Protein AF-A0A3P7J9D9-F1 (afdb_monomer_lite)

Secondary structure (DSSP, 8-state):
-HHHHHHHHHHHHHHHHHHH---S-EEEEEE-TTT--EEEEEEPTTGGG-TTTT---

Organism: Strongylus vulgaris (NCBI:txid40348)

Sequence (57 aa):
MRIHAILLFLFGIVAGAFGLFRSSMRGIATVDENTGDIVWIPMPGDIARNPIANKRL

Foldseek 3Di:
DVVVVVVVVVVVVVVVVVVVPDPQWDWDWDADPPPRDIDTGIDHPVCVVDVPVPPDD

pLDDT: mean 73.42, std 14.44, range [50.81, 94.31]

Structure (mmCIF, N/CA/C/O backbone):
data_AF-A0A3P7J9D9-F1
#
_entry.id   AF-A0A3P7J9D9-F1
#
loop_
_atom_site.group_PDB
_atom_site.id
_atom_site.type_symbol
_atom_site.label_atom_id
_atom_site.label_alt_id
_atom_site.label_comp_id
_atom_site.label_asym_id
_atom_site.label_entity_id
_atom_site.label_seq_id
_atom_site.pdbx_PDB_ins_code
_atom_site.Cartn_x
_atom_site.Cartn_y
_atom_site.Cartn_z
_atom_site.occupancy
_atom_site.B_iso_or_equiv
_atom_site.auth_seq_id
_atom_site.auth_comp_id
_atom_site.auth_asym_id
_atom_site.auth_atom_id
_atom_site.pdbx_PDB_model_num
ATOM 1 N N . MET A 1 1 ? 28.359 26.718 -7.574 1.00 67.00 1 MET A N 1
ATOM 2 C CA . MET A 1 1 ? 27.891 25.854 -8.686 1.00 67.00 1 MET A CA 1
ATOM 3 C C . MET A 1 1 ? 28.101 24.358 -8.428 1.00 67.00 1 MET A C 1
ATOM 5 O O . MET A 1 1 ? 27.131 23.621 -8.500 1.00 67.00 1 MET A O 1
ATOM 9 N N . ARG A 1 2 ? 29.303 23.890 -8.050 1.00 81.81 2 ARG A N 1
ATOM 10 C CA . ARG A 1 2 ? 29.576 22.450 -7.813 1.00 81.81 2 ARG A CA 1
ATOM 11 C C . ARG A 1 2 ? 28.752 21.802 -6.686 1.00 81.81 2 ARG A C 1
ATOM 13 O O . ARG A 1 2 ? 28.181 20.741 -6.885 1.00 81.81 2 ARG A O 1
ATOM 20 N N . ILE A 1 3 ? 28.631 22.467 -5.536 1.00 88.56 3 ILE A N 1
ATOM 21 C CA . ILE A 1 3 ? 27.877 21.949 -4.374 1.00 88.56 3 ILE A CA 1
ATOM 22 C C . ILE A 1 3 ? 26.377 21.794 -4.674 1.00 88.56 3 ILE A C 1
ATOM 24 O O . ILE A 1 3 ? 25.747 20.848 -4.216 1.00 88.56 3 ILE A O 1
ATOM 28 N N . HIS A 1 4 ? 25.812 22.687 -5.490 1.00 81.69 4 HIS A N 1
ATOM 29 C CA . HIS A 1 4 ? 24.387 22.648 -5.835 1.00 81.69 4 HIS A CA 1
ATOM 30 C C . HIS A 1 4 ? 24.067 21.443 -6.731 1.00 81.69 4 HIS A C 1
ATOM 32 O O . HIS A 1 4 ? 23.057 20.781 -6.531 1.00 81.69 4 HIS A O 1
ATOM 38 N N . ALA A 1 5 ? 24.964 21.108 -7.665 1.00 85.69 5 ALA A N 1
ATOM 39 C CA . ALA A 1 5 ? 24.826 19.919 -8.504 1.00 85.69 5 ALA A CA 1
ATOM 40 C C . ALA A 1 5 ? 24.877 18.618 -7.681 1.00 85.69 5 ALA A C 1
ATOM 42 O O . ALA A 1 5 ? 24.095 17.704 -7.925 1.00 85.69 5 ALA A O 1
ATOM 43 N N . ILE A 1 6 ? 25.751 18.559 -6.670 1.00 92.12 6 ILE A N 1
ATOM 44 C CA . ILE A 1 6 ? 25.860 17.404 -5.764 1.00 92.12 6 ILE A CA 1
ATOM 45 C C . ILE A 1 6 ? 24.581 17.243 -4.932 1.00 92.12 6 ILE A C 1
ATOM 47 O O . ILE A 1 6 ? 24.066 16.134 -4.809 1.00 92.12 6 ILE A O 1
ATOM 51 N N . LEU A 1 7 ? 24.034 18.344 -4.409 1.00 91.25 7 LEU A N 1
ATOM 52 C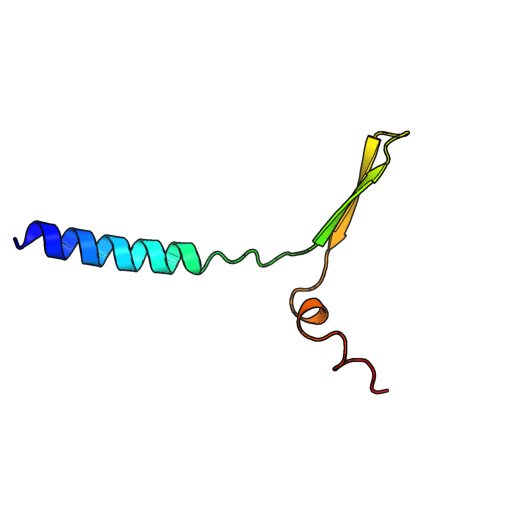 CA . LEU A 1 7 ? 22.779 18.335 -3.651 1.00 91.25 7 LEU A CA 1
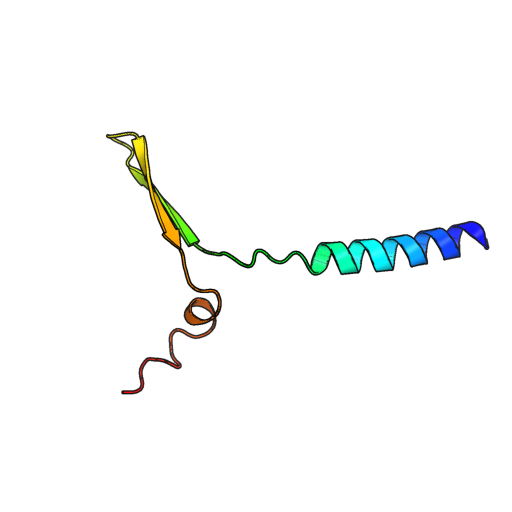ATOM 53 C C . LEU A 1 7 ? 21.593 17.846 -4.490 1.00 91.25 7 LEU A C 1
ATOM 55 O O . LEU A 1 7 ? 20.812 17.028 -4.013 1.00 91.25 7 LEU A O 1
ATOM 59 N N . LEU A 1 8 ? 21.475 18.296 -5.742 1.00 88.75 8 LEU A N 1
ATOM 60 C CA . LEU A 1 8 ? 20.402 17.859 -6.641 1.00 88.75 8 LEU A CA 1
ATOM 61 C C . LEU A 1 8 ? 20.519 16.376 -7.008 1.00 88.75 8 LEU A C 1
ATOM 63 O O . LEU A 1 8 ? 19.513 15.671 -7.055 1.00 88.75 8 LEU A O 1
ATOM 67 N N . PHE A 1 9 ? 21.741 15.888 -7.222 1.00 87.94 9 PHE A N 1
ATOM 68 C CA . PHE A 1 9 ? 21.989 14.473 -7.487 1.00 87.94 9 PHE A CA 1
ATOM 69 C C . PHE A 1 9 ? 21.614 13.597 -6.285 1.00 87.94 9 PHE A C 1
ATOM 71 O O . PHE A 1 9 ? 20.895 12.608 -6.435 1.00 87.94 9 PHE A O 1
ATOM 78 N N . LEU A 1 10 ? 22.032 13.997 -5.079 1.00 88.75 10 LEU A N 1
ATOM 79 C CA . LEU A 1 10 ? 21.688 13.293 -3.846 1.00 88.75 10 LEU A CA 1
ATOM 80 C C . LEU A 1 10 ? 20.171 13.299 -3.608 1.00 88.75 10 LEU A C 1
ATOM 82 O O . LEU A 1 10 ? 19.588 12.263 -3.299 1.00 88.75 10 LEU A O 1
ATOM 86 N N . PHE A 1 11 ? 19.520 14.446 -3.817 1.00 86.69 11 PHE A N 1
ATOM 87 C CA . PHE A 1 11 ? 18.071 14.580 -3.697 1.00 86.69 11 PHE A CA 1
ATOM 88 C C . PHE A 1 11 ? 17.324 13.676 -4.685 1.00 86.69 11 PHE A C 1
ATOM 90 O O . PHE A 1 11 ? 16.350 13.042 -4.298 1.00 86.69 11 PHE A O 1
ATOM 97 N N . GLY A 1 12 ? 17.800 13.545 -5.928 1.00 83.81 12 GLY A N 1
ATOM 98 C CA . GLY A 1 12 ? 17.211 12.645 -6.925 1.00 83.81 12 GLY A CA 1
ATOM 99 C C . GLY A 1 12 ? 17.296 11.165 -6.535 1.00 83.81 12 GLY A C 1
ATOM 100 O O . GLY A 1 12 ? 16.313 10.438 -6.669 1.00 83.81 12 GLY A O 1
ATOM 101 N N . ILE A 1 13 ? 18.437 10.728 -5.990 1.00 83.56 13 ILE A N 1
ATOM 102 C CA . ILE A 1 13 ? 18.611 9.357 -5.479 1.00 83.56 13 ILE A CA 1
ATOM 103 C C . ILE A 1 13 ? 17.665 9.102 -4.305 1.00 83.56 13 ILE A C 1
ATOM 105 O O . ILE A 1 13 ? 16.971 8.087 -4.269 1.00 83.56 13 ILE A O 1
ATOM 109 N N . VAL A 1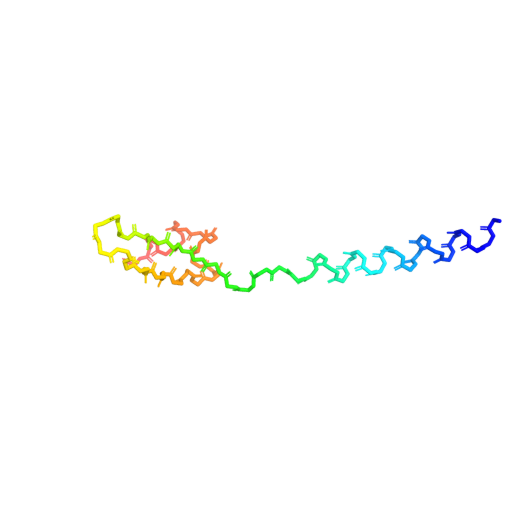 14 ? 17.617 10.040 -3.360 1.00 80.00 14 VAL A N 1
ATOM 110 C CA . VAL A 1 14 ? 16.781 9.937 -2.164 1.00 80.00 14 VAL A CA 1
ATOM 111 C C . VAL A 1 14 ? 15.296 9.941 -2.540 1.00 80.00 14 VAL A C 1
ATOM 113 O O . VAL A 1 14 ? 14.552 9.080 -2.083 1.00 80.00 14 VAL A O 1
ATOM 116 N N . ALA A 1 15 ? 14.860 10.827 -3.438 1.00 74.06 15 ALA A N 1
ATOM 117 C CA . ALA A 1 15 ? 13.484 10.873 -3.931 1.00 74.06 15 ALA A CA 1
ATOM 118 C C . ALA A 1 15 ? 13.088 9.594 -4.693 1.00 74.06 15 ALA A C 1
ATOM 120 O O . ALA A 1 15 ? 11.980 9.090 -4.509 1.00 74.06 15 ALA A O 1
ATOM 121 N N . GLY A 1 16 ? 13.994 9.031 -5.501 1.00 71.06 16 GLY A N 1
ATOM 122 C CA . GLY A 1 16 ? 13.784 7.744 -6.172 1.00 71.06 16 GLY A CA 1
ATOM 123 C C . GLY A 1 16 ? 13.658 6.578 -5.187 1.00 71.06 16 GLY A C 1
ATOM 124 O O . GLY A 1 16 ? 12.766 5.744 -5.334 1.00 71.06 16 GLY A O 1
ATOM 125 N N . ALA A 1 17 ? 14.489 6.558 -4.141 1.00 68.94 17 ALA A N 1
ATOM 126 C CA . ALA A 1 17 ? 14.399 5.580 -3.059 1.00 68.94 17 ALA A CA 1
ATOM 127 C C . ALA A 1 17 ? 13.092 5.723 -2.262 1.00 68.94 17 ALA A C 1
ATOM 129 O O . ALA A 1 17 ? 12.451 4.721 -1.957 1.00 68.94 17 ALA A O 1
ATOM 130 N N . PHE A 1 18 ? 12.636 6.953 -1.999 1.00 64.25 18 PHE A N 1
ATOM 131 C CA . PHE A 1 18 ? 11.341 7.191 -1.360 1.00 64.25 18 PHE A CA 1
ATOM 132 C C . PHE A 1 18 ? 10.156 6.761 -2.238 1.00 64.25 18 PHE A C 1
ATOM 134 O O . PHE A 1 18 ? 9.192 6.192 -1.730 1.00 64.25 18 PHE A O 1
ATOM 141 N N . GLY A 1 19 ? 10.248 6.941 -3.559 1.00 61.59 19 GLY A N 1
ATOM 142 C CA . GLY A 1 19 ? 9.246 6.464 -4.519 1.00 61.59 19 GLY A CA 1
ATOM 143 C C . GLY A 1 19 ? 9.154 4.935 -4.644 1.00 61.59 19 GLY A C 1
ATOM 144 O O . GLY A 1 19 ? 8.133 4.423 -5.109 1.00 61.59 19 GLY A O 1
ATOM 145 N N . LEU A 1 20 ? 10.187 4.202 -4.210 1.00 58.41 20 LEU A N 1
ATOM 146 C CA . LEU A 1 20 ? 10.214 2.735 -4.178 1.00 58.41 20 LEU A CA 1
ATOM 147 C C . LEU A 1 20 ? 9.497 2.141 -2.957 1.00 58.41 20 LEU A C 1
ATOM 149 O O . LEU A 1 20 ? 9.096 0.978 -3.013 1.00 58.41 20 LEU A O 1
ATOM 153 N N . PHE A 1 21 ? 9.227 2.923 -1.906 1.00 57.97 21 PHE A N 1
ATOM 154 C CA . PHE A 1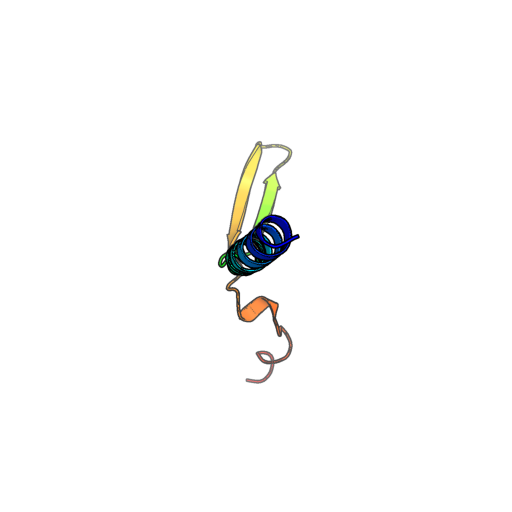 21 ? 8.330 2.514 -0.818 1.00 57.97 21 PHE A CA 1
ATOM 155 C C . PHE A 1 21 ? 6.864 2.683 -1.238 1.00 57.97 21 PHE A C 1
ATOM 157 O O . PHE A 1 21 ? 6.074 3.396 -0.621 1.00 57.97 21 PHE A O 1
ATOM 164 N N . ARG A 1 22 ? 6.472 2.015 -2.326 1.00 57.19 22 ARG A N 1
ATOM 165 C CA . ARG A 1 22 ? 5.055 1.765 -2.593 1.00 57.19 22 ARG A CA 1
ATOM 166 C C . ARG A 1 22 ? 4.537 0.824 -1.514 1.00 57.19 22 ARG A C 1
ATOM 168 O O . ARG A 1 22 ? 5.141 -0.217 -1.280 1.00 57.19 22 ARG A O 1
ATOM 175 N N . SER A 1 23 ? 3.396 1.164 -0.912 1.00 60.16 23 SER A N 1
ATOM 176 C CA . SER A 1 23 ? 2.709 0.271 0.026 1.00 60.16 23 SER A CA 1
ATOM 177 C C . SER A 1 23 ? 2.501 -1.099 -0.627 1.00 60.16 23 SER A C 1
ATOM 179 O O . SER A 1 23 ? 1.744 -1.217 -1.596 1.00 60.16 23 SER A O 1
ATOM 181 N N . SER A 1 24 ? 3.205 -2.113 -0.117 1.00 60.47 24 SER A N 1
ATOM 182 C CA . SER A 1 24 ? 3.094 -3.516 -0.537 1.00 60.47 24 SER A CA 1
ATOM 183 C C . SER A 1 24 ? 1.739 -4.115 -0.158 1.00 60.47 24 SER A C 1
ATOM 185 O O . SER A 1 24 ? 1.300 -5.096 -0.753 1.00 60.47 24 SER A O 1
ATOM 187 N N . MET A 1 25 ? 1.052 -3.484 0.796 1.00 61.16 25 MET A N 1
ATOM 188 C CA . MET A 1 25 ? -0.253 -3.876 1.297 1.00 61.16 25 MET A CA 1
ATOM 189 C C . MET A 1 25 ? -1.285 -2.811 0.924 1.00 61.16 25 MET A C 1
ATOM 191 O O . MET A 1 25 ? -1.122 -1.623 1.210 1.00 61.16 25 MET A O 1
ATOM 195 N N . ARG A 1 26 ? -2.347 -3.235 0.245 1.00 71.00 26 ARG A N 1
ATOM 196 C CA . ARG A 1 26 ? -3.534 -2.425 -0.038 1.00 71.00 26 ARG A CA 1
ATOM 197 C C . ARG A 1 26 ? -4.723 -3.126 0.599 1.00 71.00 26 ARG A C 1
ATOM 199 O O . ARG A 1 26 ? -4.694 -4.338 0.778 1.00 71.00 26 ARG A O 1
ATOM 206 N N . GLY A 1 27 ? -5.756 -2.388 0.962 1.00 73.94 27 GLY A N 1
ATOM 207 C CA . GLY A 1 27 ? -6.938 -2.969 1.583 1.00 73.94 27 GLY A CA 1
ATOM 208 C C . GLY A 1 27 ? -8.024 -1.932 1.777 1.00 73.94 27 GLY A C 1
ATOM 209 O O . GLY A 1 27 ? -7.795 -0.739 1.572 1.00 73.94 27 GLY A O 1
ATOM 210 N N . ILE A 1 28 ? -9.205 -2.414 2.136 1.00 82.12 28 ILE A N 1
ATOM 211 C CA . ILE A 1 28 ? -10.350 -1.581 2.489 1.00 82.12 28 ILE A CA 1
ATOM 212 C C . ILE A 1 28 ? -10.527 -1.689 4.002 1.00 82.12 28 ILE A C 1
ATOM 214 O O . ILE A 1 28 ? -10.616 -2.795 4.535 1.00 82.12 28 ILE A O 1
ATOM 218 N N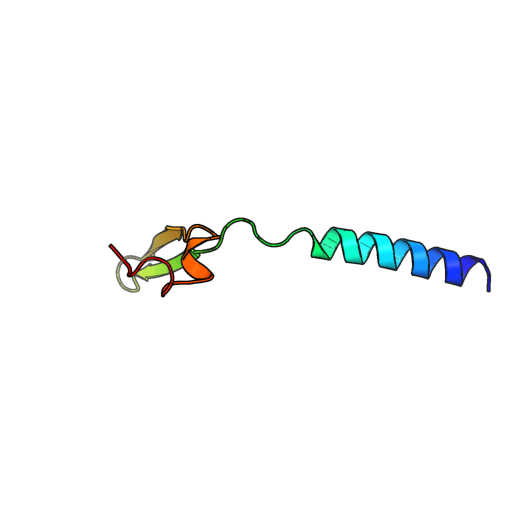 . ALA A 1 29 ? -10.561 -0.541 4.675 1.00 85.88 29 ALA A N 1
ATOM 219 C CA . ALA A 1 29 ? -10.998 -0.439 6.060 1.00 85.88 29 ALA A CA 1
ATOM 220 C C . ALA A 1 29 ? -12.460 0.005 6.073 1.00 85.88 29 ALA A C 1
ATOM 222 O O . ALA A 1 29 ? -12.803 0.991 5.418 1.00 85.8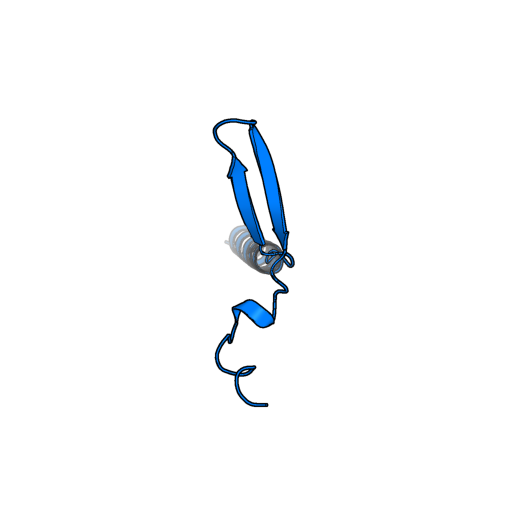8 29 ALA A O 1
ATOM 223 N N . THR A 1 30 ? -13.299 -0.690 6.829 1.00 86.75 30 THR A N 1
ATOM 224 C CA . THR A 1 30 ? -14.663 -0.251 7.128 1.00 86.75 30 THR A CA 1
ATOM 225 C C . THR A 1 30 ? -14.822 -0.132 8.631 1.00 86.75 30 THR A C 1
ATOM 227 O O . THR A 1 30 ? -14.326 -0.983 9.372 1.00 86.75 30 THR A O 1
ATOM 230 N N . VAL A 1 31 ? -15.505 0.921 9.066 1.00 92.19 31 VAL A N 1
ATOM 231 C CA . VAL A 1 31 ? -15.822 1.158 10.473 1.00 92.19 31 VAL A CA 1
ATOM 232 C C . VAL A 1 31 ? -17.328 1.020 10.630 1.00 92.19 31 VAL A C 1
ATOM 234 O O . VAL A 1 31 ? -18.072 1.649 9.877 1.00 92.19 31 VAL A O 1
ATOM 237 N N . ASP A 1 32 ? -17.762 0.184 11.566 1.00 91.31 32 ASP A N 1
ATOM 238 C CA . ASP A 1 32 ? -19.159 0.127 11.982 1.00 91.31 32 ASP A CA 1
ATOM 239 C C . ASP A 1 32 ? -19.467 1.364 12.835 1.00 91.31 32 ASP A C 1
ATOM 241 O O . ASP A 1 32 ? -18.801 1.629 13.836 1.00 91.31 32 ASP A O 1
ATOM 245 N N . GLU A 1 33 ? -20.458 2.152 12.426 1.00 89.62 33 GLU A N 1
ATOM 246 C CA . GLU A 1 33 ? -20.821 3.401 13.103 1.00 89.62 33 GLU A CA 1
ATOM 247 C C . GLU A 1 33 ? -21.504 3.191 14.463 1.00 89.62 33 GLU A C 1
ATOM 249 O O . GLU A 1 33 ? -21.475 4.082 15.310 1.00 89.62 33 GLU A O 1
ATOM 254 N N . ASN A 1 34 ? -22.112 2.024 14.682 1.00 92.31 34 ASN A N 1
ATOM 255 C CA . ASN A 1 34 ? -22.911 1.717 15.863 1.00 92.31 34 ASN A CA 1
ATOM 256 C C . ASN A 1 34 ? -22.081 1.019 16.942 1.00 92.31 34 ASN A C 1
ATOM 258 O O . ASN A 1 34 ? -22.290 1.265 18.130 1.00 92.31 34 ASN A O 1
ATOM 262 N N . THR A 1 35 ? -21.147 0.151 16.545 1.00 89.44 35 THR A N 1
ATOM 263 C CA . THR A 1 35 ? -20.270 -0.567 17.486 1.00 89.44 35 THR A CA 1
ATOM 264 C C . THR A 1 35 ? -18.877 0.047 17.592 1.00 89.44 35 THR A C 1
ATOM 266 O O . THR A 1 35 ? -18.191 -0.166 18.590 1.00 89.44 35 THR A O 1
ATOM 269 N N . GLY A 1 36 ? -18.459 0.835 16.595 1.00 90.31 36 GLY A N 1
ATOM 270 C CA . GLY A 1 36 ? -17.089 1.336 16.480 1.00 90.31 36 GLY A CA 1
ATOM 271 C C . GLY A 1 36 ? -16.092 0.273 16.013 1.00 90.31 36 GLY A C 1
ATOM 272 O O . GLY A 1 36 ? -14.885 0.523 16.037 1.00 90.31 36 GLY A O 1
ATOM 273 N N . ASP A 1 37 ? -16.568 -0.906 15.601 1.00 94.31 37 ASP A N 1
ATOM 274 C CA . ASP A 1 37 ? -15.703 -1.997 15.169 1.00 94.31 37 ASP A CA 1
ATOM 275 C C . ASP A 1 37 ? -15.020 -1.672 13.846 1.00 94.31 37 ASP A C 1
ATOM 277 O O . ASP A 1 37 ? -15.617 -1.139 12.909 1.00 94.31 37 ASP A O 1
ATOM 281 N N . ILE A 1 38 ? -13.746 -2.044 13.755 1.00 90.25 38 ILE A N 1
ATOM 282 C CA . ILE A 1 38 ? -12.932 -1.821 12.566 1.00 90.25 38 ILE A CA 1
ATOM 283 C C . ILE A 1 38 ? -12.665 -3.167 11.911 1.00 90.25 38 ILE A C 1
ATOM 285 O O . ILE A 1 38 ? -11.998 -4.033 12.479 1.00 90.25 38 ILE A O 1
ATOM 289 N N . VAL A 1 39 ? -13.137 -3.316 10.677 1.00 88.12 39 VAL A N 1
ATOM 290 C CA . VAL A 1 39 ? -12.845 -4.480 9.844 1.00 88.12 39 VAL A CA 1
ATOM 291 C C . VAL A 1 39 ? -11.865 -4.068 8.756 1.00 88.12 39 VAL A C 1
ATOM 293 O O . VAL A 1 39 ? -12.109 -3.143 7.980 1.00 88.12 39 VAL A O 1
ATOM 296 N N . TRP A 1 40 ? -10.735 -4.770 8.702 1.00 81.94 40 TRP A N 1
ATOM 297 C CA . TRP A 1 40 ? -9.728 -4.598 7.663 1.00 81.94 40 TRP A CA 1
ATOM 298 C C . TRP A 1 40 ? -9.762 -5.775 6.693 1.00 81.94 40 TRP A C 1
ATOM 300 O O . TRP A 1 40 ? -9.553 -6.922 7.089 1.00 81.94 40 TRP A O 1
ATOM 310 N N . ILE A 1 41 ? -9.973 -5.484 5.410 1.00 81.19 41 ILE A N 1
ATOM 311 C CA . ILE A 1 41 ? -9.957 -6.479 4.337 1.00 81.19 41 ILE A CA 1
ATOM 312 C C . ILE A 1 41 ? -8.686 -6.261 3.502 1.00 81.19 41 ILE A C 1
ATOM 314 O O . ILE A 1 41 ? -8.647 -5.332 2.684 1.00 81.19 41 ILE A O 1
ATOM 318 N N . PRO A 1 42 ? -7.630 -7.080 3.684 1.00 73.56 42 PRO A N 1
ATOM 319 C CA . PRO A 1 42 ? -6.421 -6.970 2.881 1.00 73.56 42 PRO A CA 1
ATOM 320 C C . PRO A 1 42 ? -6.718 -7.389 1.438 1.00 73.56 42 PRO A C 1
ATOM 322 O O . PRO A 1 42 ? -7.216 -8.481 1.178 1.00 73.56 42 PRO A O 1
ATOM 325 N N . MET A 1 43 ? -6.385 -6.525 0.483 1.00 71.00 43 MET A N 1
ATOM 326 C CA . MET A 1 43 ? -6.412 -6.842 -0.940 1.00 71.00 43 MET A CA 1
ATOM 327 C C . MET A 1 43 ? -5.008 -7.259 -1.385 1.00 71.00 43 MET A C 1
ATOM 329 O O . MET A 1 43 ? -4.077 -6.449 -1.316 1.00 71.00 43 MET A O 1
ATOM 333 N N . PRO A 1 44 ? -4.829 -8.496 -1.877 1.00 66.56 44 PRO A N 1
ATOM 334 C CA . PRO A 1 44 ? -3.567 -8.907 -2.471 1.00 66.56 44 PRO A CA 1
ATOM 335 C C . PRO A 1 44 ? -3.227 -7.978 -3.639 1.00 66.56 44 PRO A C 1
ATOM 337 O O . PRO A 1 44 ? -4.073 -7.715 -4.501 1.00 66.56 44 PRO A O 1
ATOM 340 N N . GLY A 1 45 ? -1.994 -7.466 -3.656 1.00 61.59 45 GLY A N 1
ATOM 341 C CA . GLY A 1 45 ? -1.555 -6.427 -4.594 1.00 61.59 45 GLY A CA 1
ATOM 342 C C . GLY A 1 45 ? -1.761 -6.775 -6.074 1.00 61.59 45 GLY A C 1
ATOM 343 O O . GLY A 1 45 ? -1.949 -5.869 -6.887 1.00 61.59 45 GLY A O 1
ATOM 344 N N . ASP A 1 46 ? -1.810 -8.068 -6.404 1.00 57.16 46 ASP A N 1
ATOM 345 C CA . ASP A 1 46 ? -1.986 -8.567 -7.770 1.00 57.16 46 ASP A CA 1
ATOM 346 C C . ASP A 1 46 ? -3.455 -8.645 -8.218 1.00 57.16 46 ASP A C 1
ATOM 348 O O . ASP A 1 46 ? -3.756 -8.418 -9.391 1.00 57.16 46 ASP A O 1
ATOM 352 N N . ILE A 1 47 ? -4.400 -8.884 -7.300 1.00 54.75 47 ILE A N 1
ATOM 353 C CA . ILE A 1 47 ? -5.823 -9.096 -7.636 1.00 54.75 47 ILE A CA 1
ATOM 354 C C . ILE A 1 47 ? -6.501 -7.770 -8.008 1.00 54.75 47 ILE A C 1
ATOM 356 O O . ILE A 1 47 ? -7.322 -7.713 -8.924 1.00 54.75 47 ILE A O 1
ATOM 360 N N . ALA A 1 48 ? -6.101 -6.673 -7.360 1.00 54.38 48 ALA A N 1
ATOM 361 C CA . ALA A 1 48 ? -6.632 -5.340 -7.647 1.00 54.38 48 ALA A CA 1
ATOM 362 C C . ALA A 1 48 ? -6.178 -4.782 -9.010 1.00 54.38 48 ALA A C 1
ATOM 364 O O . ALA A 1 48 ? -6.760 -3.816 -9.503 1.00 54.38 48 ALA A O 1
ATOM 365 N N . ARG A 1 49 ? -5.137 -5.358 -9.630 1.00 57.72 49 ARG A N 1
ATOM 366 C CA . ARG A 1 49 ? -4.586 -4.854 -10.895 1.00 57.72 49 ARG A CA 1
ATOM 367 C C . ARG A 1 49 ? -5.370 -5.330 -12.119 1.00 57.72 49 ARG A C 1
ATOM 369 O O . ARG A 1 49 ? -5.321 -4.657 -13.145 1.00 57.72 49 ARG A O 1
ATOM 376 N N . ASN A 1 50 ? -6.080 -6.459 -12.035 1.00 52.09 50 ASN A N 1
ATOM 377 C CA . ASN A 1 50 ? -6.874 -6.970 -13.152 1.00 52.09 50 ASN A CA 1
ATOM 378 C C . ASN A 1 50 ? -8.018 -7.908 -12.700 1.00 52.09 50 ASN A C 1
ATOM 380 O O . ASN A 1 50 ? -7.869 -9.130 -12.761 1.00 52.09 50 ASN A O 1
ATOM 384 N N . PRO A 1 51 ? -9.189 -7.374 -12.312 1.00 54.12 51 PRO A N 1
ATOM 385 C CA . PRO A 1 51 ? -10.350 -8.198 -11.963 1.00 54.12 51 PRO A CA 1
ATOM 386 C C . PRO A 1 51 ? -10.932 -8.992 -13.153 1.00 54.12 51 PRO A C 1
ATOM 388 O O . PRO A 1 51 ? -11.759 -9.876 -12.951 1.00 54.12 51 PRO A O 1
ATOM 391 N N . ILE A 1 52 ? -10.514 -8.704 -14.394 1.00 56.41 52 ILE A N 1
ATOM 392 C CA . ILE A 1 52 ? -11.021 -9.349 -15.618 1.00 56.41 52 ILE A CA 1
ATOM 393 C C . ILE A 1 52 ? -10.172 -10.576 -16.001 1.00 56.41 52 ILE A C 1
ATOM 395 O O . ILE A 1 52 ? -10.705 -11.539 -16.551 1.00 56.41 52 ILE A O 1
ATOM 399 N N . ALA A 1 53 ? -8.875 -10.598 -15.666 1.00 55.06 53 ALA A N 1
ATOM 400 C CA . ALA A 1 53 ? -7.982 -11.718 -15.991 1.00 55.06 53 ALA A CA 1
ATOM 401 C C . ALA A 1 53 ? -8.343 -13.032 -15.278 1.00 55.06 53 ALA A C 1
ATOM 403 O O . ALA A 1 53 ? -8.102 -14.097 -15.834 1.00 55.06 53 ALA A O 1
ATOM 404 N N . ASN A 1 54 ? -8.966 -12.967 -14.098 1.00 52.31 54 ASN A N 1
ATOM 405 C CA . ASN A 1 54 ? -9.364 -14.152 -13.328 1.00 52.31 54 ASN A CA 1
ATOM 406 C C . ASN A 1 54 ? -10.796 -14.638 -13.615 1.00 52.31 54 ASN A C 1
ATOM 408 O O . ASN A 1 54 ? -11.268 -15.554 -12.951 1.00 52.31 54 ASN A O 1
ATOM 412 N N . LYS A 1 55 ? -11.502 -14.065 -14.602 1.00 52.78 55 LYS A N 1
ATOM 413 C CA . LYS A 1 55 ? -12.881 -14.466 -14.944 1.00 52.78 55 LYS A CA 1
ATOM 414 C C . LYS A 1 55 ? -12.967 -15.555 -16.026 1.00 52.78 55 LYS A C 1
ATOM 416 O O . LYS A 1 55 ? -14.035 -15.764 -16.592 1.00 52.78 55 LYS A O 1
ATOM 421 N N . ARG A 1 56 ? -11.850 -16.213 -16.353 1.00 50.88 56 ARG A N 1
ATOM 422 C CA . ARG A 1 56 ? -11.801 -17.337 -17.301 1.00 50.88 56 ARG A CA 1
ATOM 423 C C . ARG A 1 56 ? -11.353 -18.614 -16.600 1.00 50.88 56 ARG A C 1
ATOM 425 O O . ARG A 1 56 ? -10.196 -18.988 -16.746 1.00 50.88 56 ARG A O 1
ATOM 432 N N . LEU A 1 57 ? -12.274 -19.255 -15.889 1.00 50.81 57 LEU A N 1
ATOM 433 C CA . LEU A 1 57 ? -12.338 -20.706 -15.695 1.00 50.81 57 LEU A CA 1
ATOM 434 C C . LEU A 1 57 ? -13.813 -21.102 -15.632 1.00 50.81 57 LEU A C 1
ATOM 436 O O . LEU A 1 57 ? -14.564 -20.394 -14.922 1.00 50.81 57 LEU A O 1
#

Radius of gyration: 20.57 Å; chains: 1; bounding box: 52×47×35 Å